Protein AF-A0A973KNT6-F1 (afdb_monomer)

Solvent-accessible surface area (backbone atoms only — not comparable to full-atom values): 3482 Å² total; per-residue (Å²): 134,86,55,69,69,58,51,58,50,50,54,50,35,53,71,70,68,44,56,68,81,55,40,52,56,53,52,50,50,54,50,49,52,51,53,50,49,31,66,73,67,74,44,79,92,62,93,62,74,77,80,80,74,81,128

Sequence (55 aa):
RCDPNSRKFYDRKRAEGKKHVQAVPALARRRVNVLWALIRDRRCYQVTPPVTTPA

Foldseek 3Di:
DDQVVLVVQLVVCVVVVPDNVVSVVVSVVVVVVLVVVCVVVVHDDDSPPPPPPPD

Radius of gyration: 13.17 Å; Cα contacts (8 Å, |Δi|>4): 15; chains: 1; bounding box: 28×20×30 Å

Secondary structure (DSSP, 8-state):
---HHHHHHHHHHHHTT--HHHHHHHHHHHHHHHHHHHHHTT----SSPP-----

Mean predicted aligned error: 10.34 Å

pLDDT: mean 70.01, std 10.86, ra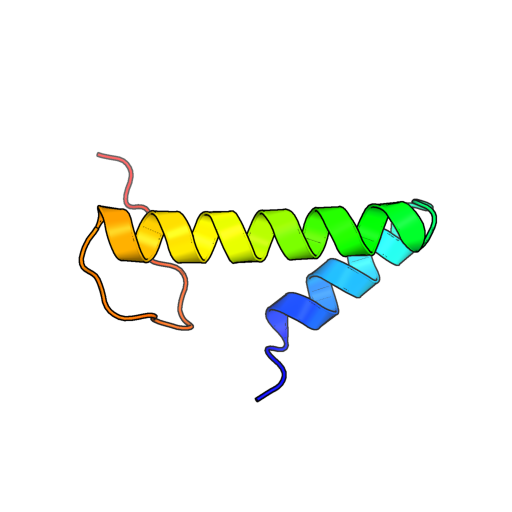nge [45.91, 87.19]

Structure (mmCIF, N/CA/C/O backbone):
data_AF-A0A973KNT6-F1
#
_entry.id   AF-A0A973KNT6-F1
#
loop_
_atom_site.group_PDB
_atom_site.id
_atom_site.type_symbol
_atom_site.label_atom_id
_atom_site.label_alt_id
_atom_site.label_comp_id
_atom_site.label_asym_id
_atom_site.label_entity_id
_atom_site.label_seq_id
_atom_site.pdbx_PDB_ins_code
_atom_site.Cartn_x
_atom_site.Cartn_y
_atom_site.Cartn_z
_atom_site.occupancy
_atom_site.B_iso_or_equiv
_atom_site.auth_seq_id
_atom_site.auth_comp_id
_atom_site.auth_asym_id
_atom_site.auth_atom_id
_atom_site.pdbx_PDB_model_num
ATOM 1 N N . ARG A 1 1 ? -11.803 -6.709 -8.059 1.00 50.81 1 ARG A N 1
ATOM 2 C CA . ARG A 1 1 ? -12.019 -5.254 -8.275 1.00 50.81 1 ARG A CA 1
ATOM 3 C C . ARG A 1 1 ? -10.688 -4.539 -8.051 1.00 50.81 1 ARG A C 1
ATOM 5 O O . ARG A 1 1 ? -10.029 -4.839 -7.068 1.00 50.81 1 ARG A O 1
ATOM 12 N N . CYS A 1 2 ? -10.237 -3.703 -8.987 1.00 50.47 2 CYS A N 1
ATOM 13 C CA . CYS A 1 2 ? -8.945 -3.020 -8.890 1.00 50.47 2 CYS A CA 1
ATOM 14 C C . CYS A 1 2 ? -9.140 -1.687 -8.154 1.00 50.47 2 CYS A C 1
ATOM 16 O O . CYS A 1 2 ? -9.689 -0.749 -8.726 1.00 50.47 2 CYS A O 1
ATOM 18 N N . ASP A 1 3 ? -8.762 -1.622 -6.876 1.00 63.75 3 ASP A N 1
ATOM 19 C CA . ASP A 1 3 ? -8.917 -0.413 -6.068 1.00 63.75 3 ASP A CA 1
ATOM 20 C C . ASP A 1 3 ? -8.106 0.764 -6.644 1.00 63.75 3 ASP A C 1
ATOM 22 O O . ASP A 1 3 ? -6.872 0.675 -6.726 1.00 63.75 3 ASP A O 1
ATOM 26 N N . PRO A 1 4 ? -8.743 1.905 -6.972 1.00 66.75 4 PRO A N 1
ATOM 27 C CA . PRO A 1 4 ? -8.049 3.077 -7.513 1.00 66.75 4 PRO A CA 1
ATOM 28 C C . PRO A 1 4 ? -6.992 3.636 -6.540 1.00 66.75 4 PRO A C 1
ATOM 30 O O . PRO A 1 4 ? -5.994 4.220 -6.965 1.00 66.75 4 PRO A O 1
ATOM 33 N N . ASN A 1 5 ? -7.142 3.372 -5.236 1.00 66.00 5 ASN A N 1
ATOM 34 C CA . ASN A 1 5 ? -6.161 3.710 -4.201 1.00 66.00 5 ASN A CA 1
ATOM 35 C C . ASN A 1 5 ? -4.875 2.871 -4.261 1.00 66.00 5 ASN A C 1
ATOM 37 O O . ASN A 1 5 ? -3.803 3.371 -3.909 1.00 66.00 5 ASN A O 1
ATOM 41 N N . SER A 1 6 ? -4.954 1.614 -4.711 1.00 65.12 6 SER A N 1
ATOM 42 C CA . SER A 1 6 ? -3.762 0.783 -4.930 1.00 65.12 6 SER A CA 1
ATOM 43 C C . SER A 1 6 ? -2.972 1.291 -6.137 1.00 65.12 6 SER A C 1
ATOM 45 O O . SER A 1 6 ? -1.747 1.374 -6.068 1.00 65.12 6 SER A O 1
ATOM 47 N N . ARG A 1 7 ? -3.672 1.706 -7.204 1.00 68.00 7 ARG A N 1
ATOM 48 C CA . ARG A 1 7 ? -3.059 2.227 -8.435 1.00 68.00 7 ARG A CA 1
ATOM 49 C C . ARG A 1 7 ? -2.362 3.568 -8.208 1.00 68.00 7 ARG A C 1
ATOM 51 O O . ARG A 1 7 ? -1.171 3.672 -8.465 1.00 68.00 7 ARG A O 1
ATOM 58 N N . LYS A 1 8 ? -3.030 4.531 -7.559 1.00 72.94 8 LYS A N 1
ATOM 59 C CA . LYS A 1 8 ? -2.413 5.818 -7.178 1.00 72.94 8 LYS A CA 1
ATOM 60 C C . LYS A 1 8 ? -1.191 5.662 -6.270 1.00 72.94 8 LYS A C 1
ATOM 62 O O . LYS A 1 8 ? -0.294 6.495 -6.312 1.00 72.94 8 LYS A O 1
ATOM 67 N N . PHE A 1 9 ? -1.152 4.643 -5.409 1.00 68.25 9 PHE A N 1
ATOM 68 C CA . PHE A 1 9 ? 0.010 4.393 -4.548 1.00 68.25 9 PHE A CA 1
ATOM 69 C C . PHE A 1 9 ? 1.162 3.736 -5.315 1.00 68.25 9 PHE A C 1
ATOM 71 O O . PHE A 1 9 ? 2.318 4.099 -5.108 1.00 68.25 9 PHE A O 1
ATOM 78 N N . TYR A 1 10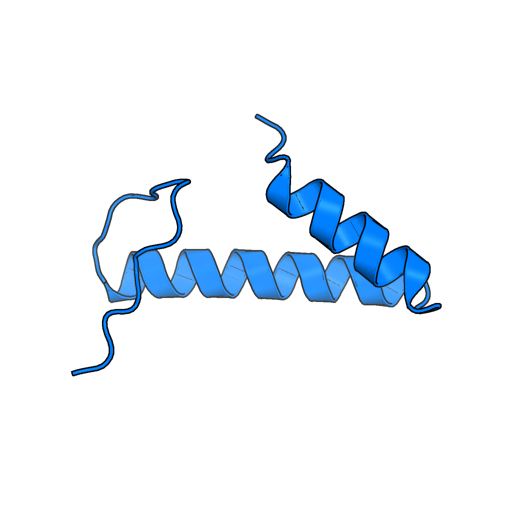 ? 0.844 2.806 -6.218 1.00 68.38 10 TYR A N 1
ATOM 79 C CA . TYR A 1 10 ? 1.812 2.187 -7.119 1.00 68.38 10 TYR A CA 1
ATOM 80 C C . TYR A 1 10 ? 2.461 3.222 -8.049 1.00 68.38 10 TYR A C 1
ATOM 82 O O . TYR A 1 10 ? 3.687 3.283 -8.127 1.00 68.38 10 TYR A O 1
ATOM 90 N N . ASP A 1 11 ? 1.659 4.099 -8.656 1.00 72.50 11 ASP A N 1
ATOM 91 C CA . ASP A 1 11 ? 2.141 5.155 -9.552 1.00 72.50 11 ASP A CA 1
ATOM 92 C C . ASP A 1 11 ? 2.991 6.192 -8.803 1.00 72.50 11 ASP A C 1
ATOM 94 O O . ASP A 1 11 ? 4.036 6.614 -9.291 1.00 72.50 11 ASP A O 1
ATOM 98 N N . ARG A 1 12 ? 2.630 6.530 -7.558 1.00 73.38 12 ARG A N 1
ATOM 99 C CA . ARG A 1 12 ? 3.429 7.426 -6.703 1.00 73.38 12 ARG A CA 1
ATOM 100 C C . ARG A 1 12 ? 4.768 6.807 -6.300 1.00 73.38 12 ARG A C 1
ATOM 102 O O . ARG A 1 12 ? 5.781 7.495 -6.282 1.00 73.38 12 ARG A O 1
ATOM 109 N N . LYS A 1 13 ? 4.799 5.497 -6.021 1.00 66.81 13 LYS A N 1
ATOM 110 C CA . LYS A 1 13 ? 6.049 4.770 -5.732 1.00 66.81 13 LYS A CA 1
ATOM 111 C C . LYS A 1 13 ? 6.937 4.608 -6.966 1.00 66.81 13 LYS A C 1
ATOM 113 O O . LYS A 1 13 ? 8.153 4.602 -6.816 1.00 66.81 13 LYS A O 1
ATOM 118 N N . ARG A 1 14 ? 6.343 4.530 -8.159 1.00 68.56 14 ARG A N 1
ATOM 119 C CA . ARG A 1 14 ? 7.029 4.624 -9.458 1.00 68.56 14 ARG A CA 1
ATOM 120 C C . ARG A 1 14 ? 7.622 6.019 -9.688 1.00 68.56 14 ARG A C 1
ATOM 122 O O . ARG A 1 14 ? 8.767 6.111 -10.114 1.00 68.56 14 ARG A O 1
ATOM 129 N N . ALA A 1 15 ? 6.866 7.074 -9.383 1.00 66.62 15 ALA A N 1
ATOM 130 C CA . ALA A 1 15 ? 7.299 8.465 -9.534 1.00 66.62 15 ALA A CA 1
ATOM 131 C C . ALA A 1 15 ? 8.414 8.867 -8.547 1.00 66.62 15 ALA A C 1
ATOM 133 O O . ALA A 1 15 ? 9.260 9.680 -8.889 1.00 66.62 15 ALA A O 1
ATOM 134 N N . GLU A 1 16 ? 8.478 8.247 -7.361 1.00 66.25 16 GLU A N 1
ATOM 135 C CA . GLU A 1 16 ? 9.575 8.416 -6.384 1.00 66.25 16 GLU A CA 1
ATOM 136 C C . GLU A 1 16 ? 10.938 7.855 -6.861 1.00 66.25 16 GLU A C 1
ATOM 138 O O . GLU A 1 16 ? 11.908 7.895 -6.108 1.00 66.25 16 GLU A O 1
ATOM 143 N N . GLY A 1 17 ? 11.041 7.273 -8.063 1.00 62.59 17 GLY A N 1
ATOM 144 C CA . GLY A 1 17 ? 12.297 6.708 -8.580 1.00 62.59 17 GLY A CA 1
ATOM 145 C C . GLY A 1 17 ? 12.713 5.380 -7.931 1.00 62.59 17 GLY A C 1
ATOM 146 O O . GLY A 1 17 ? 13.774 4.835 -8.238 1.00 62.59 17 GLY A O 1
ATOM 147 N N . LYS A 1 18 ? 11.874 4.806 -7.058 1.00 62.31 18 LYS A N 1
ATOM 148 C CA . LYS A 1 18 ? 12.104 3.475 -6.482 1.00 62.31 18 LYS A CA 1
ATOM 149 C C . LYS A 1 18 ? 11.914 2.416 -7.561 1.00 62.31 18 LYS A C 1
ATOM 151 O O . LYS A 1 18 ? 10.873 2.368 -8.221 1.00 62.31 18 LYS A O 1
ATOM 156 N N . LYS A 1 19 ? 12.914 1.537 -7.723 1.00 63.31 19 LYS A N 1
ATOM 157 C CA . LYS A 1 19 ? 12.843 0.401 -8.658 1.00 63.31 19 LYS A CA 1
ATOM 158 C C . LYS A 1 19 ? 11.529 -0.349 -8.426 1.00 63.31 19 LYS A C 1
ATOM 160 O O . LYS A 1 19 ? 11.134 -0.553 -7.279 1.00 63.31 19 LYS A O 1
ATOM 165 N N . HIS A 1 20 ? 10.870 -0.791 -9.499 1.00 68.31 20 HIS A N 1
ATOM 166 C CA . HIS A 1 20 ? 9.612 -1.557 -9.452 1.00 68.31 20 HIS A CA 1
ATOM 167 C C . HIS A 1 20 ? 9.627 -2.669 -8.381 1.00 68.31 20 HIS A C 1
ATOM 169 O O . HIS A 1 20 ? 8.660 -2.853 -7.640 1.00 68.31 20 HIS A O 1
ATOM 175 N N . VAL A 1 21 ? 10.785 -3.312 -8.225 1.00 72.38 21 VAL A N 1
ATOM 176 C CA . VAL A 1 21 ? 11.084 -4.357 -7.238 1.00 72.38 21 VAL A CA 1
ATOM 177 C C . VAL A 1 21 ? 10.893 -3.911 -5.779 1.00 72.38 21 VAL A C 1
ATOM 179 O O . VAL A 1 21 ? 10.639 -4.745 -4.928 1.00 72.38 21 VAL A O 1
ATOM 182 N N . GLN A 1 22 ? 10.972 -2.617 -5.460 1.00 71.50 22 GLN A N 1
ATOM 183 C CA . GLN A 1 22 ? 10.709 -2.060 -4.124 1.00 71.50 22 GLN A CA 1
ATOM 184 C C . GLN A 1 22 ? 9.255 -1.592 -3.951 1.00 71.50 22 GLN A C 1
ATOM 186 O O . GLN A 1 22 ? 8.713 -1.637 -2.844 1.00 71.50 22 GLN A O 1
ATOM 191 N N . ALA A 1 23 ? 8.599 -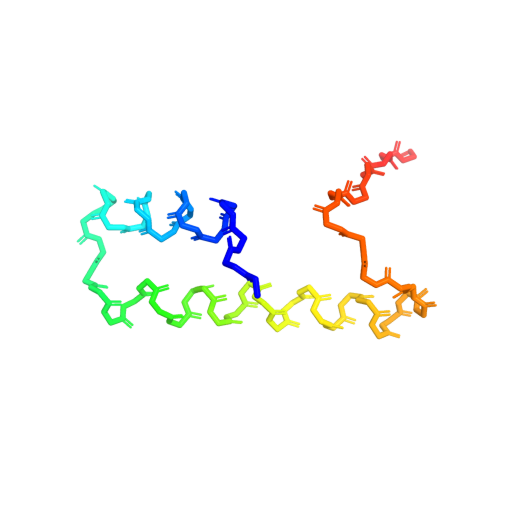1.172 -5.036 1.00 74.56 23 ALA A N 1
ATOM 192 C CA . ALA A 1 23 ? 7.203 -0.739 -5.010 1.00 74.56 23 ALA A CA 1
ATOM 193 C C . ALA A 1 23 ? 6.240 -1.909 -4.740 1.00 74.56 23 ALA A C 1
ATOM 195 O O . ALA A 1 23 ? 5.275 -1.750 -3.991 1.00 74.56 23 ALA A O 1
ATOM 196 N N . VAL A 1 24 ? 6.522 -3.094 -5.294 1.00 77.75 24 VAL A N 1
ATOM 197 C CA . VAL A 1 24 ? 5.685 -4.294 -5.114 1.00 77.75 24 VAL A CA 1
ATOM 198 C C . VAL A 1 24 ? 5.691 -4.799 -3.658 1.00 77.75 24 VAL A C 1
ATOM 200 O O . VAL A 1 24 ? 4.606 -4.924 -3.087 1.00 77.75 24 VAL A O 1
ATOM 203 N N . PRO A 1 25 ? 6.846 -4.995 -2.984 1.00 80.25 25 PRO A N 1
ATOM 204 C CA . PRO A 1 25 ? 6.890 -5.343 -1.563 1.00 80.25 25 PRO A CA 1
ATOM 205 C C . PRO A 1 25 ? 6.266 -4.278 -0.663 1.00 80.25 25 PRO A C 1
ATOM 207 O O . PRO A 1 25 ? 5.649 -4.614 0.344 1.00 80.25 25 PRO A O 1
ATOM 210 N N . ALA A 1 26 ? 6.398 -2.992 -1.004 1.00 78.75 26 ALA A N 1
ATOM 211 C CA . ALA A 1 26 ? 5.751 -1.917 -0.256 1.00 78.75 26 ALA A CA 1
ATOM 212 C C . ALA A 1 26 ? 4.218 -1.990 -0.364 1.00 78.75 26 ALA A C 1
ATOM 214 O O . ALA A 1 26 ? 3.517 -1.816 0.634 1.00 78.75 26 ALA A O 1
ATOM 215 N N . LEU A 1 27 ? 3.690 -2.296 -1.555 1.00 77.56 27 LEU A N 1
ATOM 216 C CA . LEU A 1 27 ? 2.259 -2.516 -1.761 1.00 77.56 27 LEU A CA 1
ATOM 217 C C . LEU A 1 27 ? 1.772 -3.772 -1.025 1.00 77.56 27 LEU A C 1
ATOM 219 O O . LEU A 1 27 ? 0.725 -3.727 -0.378 1.00 77.56 27 LEU A O 1
ATOM 223 N N . ALA A 1 28 ? 2.540 -4.863 -1.079 1.00 84.06 28 ALA A N 1
ATOM 224 C CA . ALA A 1 28 ? 2.241 -6.097 -0.358 1.00 84.06 28 ALA A CA 1
ATOM 225 C C . ALA A 1 28 ? 2.187 -5.855 1.158 1.00 84.06 28 ALA A C 1
ATOM 227 O O . ALA A 1 28 ? 1.182 -6.173 1.786 1.00 84.06 28 ALA A O 1
ATOM 228 N N . ARG A 1 29 ? 3.197 -5.185 1.730 1.00 84.81 29 ARG A N 1
ATOM 229 C CA . ARG A 1 29 ? 3.223 -4.806 3.154 1.00 84.81 29 ARG A CA 1
ATOM 230 C C . ARG A 1 29 ? 2.026 -3.947 3.548 1.00 84.81 29 ARG A C 1
ATOM 232 O O . ARG A 1 29 ? 1.414 -4.197 4.579 1.00 84.81 29 ARG A O 1
ATOM 239 N N . ARG A 1 30 ? 1.635 -2.979 2.713 1.00 81.94 30 ARG A N 1
ATOM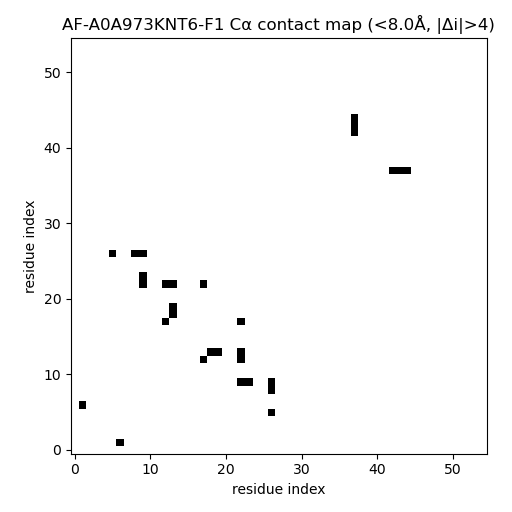 240 C CA . ARG A 1 30 ? 0.446 -2.152 2.968 1.00 81.94 30 ARG A CA 1
ATOM 241 C C . ARG A 1 30 ? -0.839 -2.986 2.989 1.00 81.94 30 ARG A C 1
ATOM 243 O O . ARG A 1 30 ? -1.679 -2.757 3.850 1.00 81.94 30 ARG A O 1
ATOM 250 N N . ARG A 1 31 ? -0.988 -3.958 2.082 1.00 80.56 31 ARG A N 1
ATOM 251 C CA . ARG A 1 31 ? -2.145 -4.871 2.059 1.00 80.56 31 ARG A CA 1
ATOM 252 C C . ARG A 1 31 ? -2.170 -5.808 3.263 1.00 80.56 31 ARG A C 1
ATOM 254 O O . ARG A 1 31 ? -3.225 -5.973 3.863 1.00 80.56 31 ARG A O 1
ATOM 261 N N . VAL A 1 32 ? -1.020 -6.365 3.635 1.00 87.19 32 VAL A N 1
ATOM 262 C CA . VAL A 1 32 ? -0.886 -7.234 4.811 1.00 87.19 32 VAL A CA 1
ATOM 263 C C . VAL A 1 32 ? -1.185 -6.463 6.096 1.00 87.19 32 VAL A C 1
ATOM 265 O O . VAL A 1 32 ? -1.926 -6.968 6.926 1.00 87.19 32 VAL A O 1
ATOM 268 N N . ASN A 1 33 ? -0.711 -5.220 6.234 1.00 85.25 33 ASN A N 1
ATOM 269 C CA . ASN A 1 33 ? -1.033 -4.381 7.393 1.00 85.25 33 ASN A CA 1
ATOM 270 C C . ASN A 1 33 ? -2.530 -4.079 7.501 1.00 85.25 33 ASN A C 1
ATOM 272 O O . ASN A 1 33 ? -3.076 -4.120 8.597 1.00 85.25 33 ASN A O 1
ATOM 276 N N . VAL A 1 34 ? -3.205 -3.802 6.378 1.00 81.31 34 VAL A N 1
ATOM 277 C CA . VAL A 1 34 ? -4.665 -3.622 6.372 1.00 81.31 34 VAL A CA 1
ATOM 278 C C . VAL A 1 34 ? -5.360 -4.917 6.781 1.00 81.31 34 VAL A C 1
ATOM 280 O O . VAL A 1 34 ? -6.218 -4.885 7.652 1.00 81.31 34 VAL A O 1
ATOM 283 N N . LEU A 1 35 ? -4.963 -6.059 6.216 1.00 83.56 35 LEU A N 1
ATOM 284 C CA . LEU A 1 35 ? -5.539 -7.354 6.579 1.00 83.56 35 LEU A CA 1
ATOM 285 C C . LEU A 1 35 ? -5.338 -7.670 8.068 1.00 83.56 35 LEU A C 1
ATOM 287 O O . LEU A 1 35 ? -6.270 -8.103 8.739 1.00 83.56 35 LEU A O 1
ATOM 291 N N . TRP A 1 36 ? -4.145 -7.401 8.594 1.00 84.75 36 TRP A N 1
ATOM 292 C CA . TRP A 1 36 ? -3.829 -7.585 10.005 1.00 84.75 36 TRP A CA 1
ATOM 293 C C . TRP A 1 36 ? -4.664 -6.670 10.907 1.00 84.75 36 TRP A C 1
ATOM 295 O O . TRP A 1 36 ? -5.195 -7.142 11.909 1.00 84.75 36 TRP A O 1
ATOM 305 N N . ALA A 1 37 ? -4.850 -5.400 10.532 1.00 83.38 37 ALA A N 1
ATOM 306 C CA . ALA A 1 37 ? -5.724 -4.479 11.257 1.00 83.38 37 ALA A CA 1
ATOM 307 C C . ALA A 1 37 ? -7.179 -4.976 11.281 1.00 83.38 37 ALA A C 1
ATOM 309 O O . ALA A 1 37 ? -7.796 -5.004 12.337 1.00 83.38 37 ALA A O 1
ATOM 310 N N . LEU A 1 38 ? -7.705 -5.476 10.158 1.00 82.44 38 LEU A N 1
ATOM 311 C CA . LEU A 1 38 ? -9.071 -6.017 10.097 1.00 82.44 38 LEU A CA 1
ATOM 312 C C . LEU A 1 38 ? -9.263 -7.237 11.002 1.00 82.44 38 LEU A C 1
ATOM 314 O O . LEU A 1 38 ? -10.279 -7.340 11.688 1.00 82.44 38 LEU A O 1
ATOM 318 N N . ILE A 1 39 ? -8.286 -8.150 11.011 1.00 85.62 39 ILE A N 1
ATOM 319 C CA . ILE A 1 39 ? -8.302 -9.336 11.877 1.00 85.62 39 ILE A CA 1
ATOM 320 C C . ILE A 1 39 ? -8.230 -8.913 13.348 1.00 85.62 39 ILE A C 1
ATOM 322 O O . ILE A 1 39 ? -8.990 -9.426 14.169 1.00 85.62 39 ILE A O 1
ATOM 326 N N . ARG A 1 40 ? -7.353 -7.956 13.676 1.00 82.25 40 ARG A N 1
ATOM 327 C CA . ARG A 1 40 ? -7.196 -7.415 15.032 1.00 82.25 40 ARG A CA 1
ATOM 328 C C . ARG A 1 40 ? -8.469 -6.734 15.531 1.00 82.25 40 ARG A C 1
ATOM 330 O O . ARG A 1 40 ? -8.891 -6.996 16.652 1.00 82.25 40 ARG A O 1
ATOM 337 N N . ASP A 1 41 ? -9.087 -5.905 14.698 1.00 80.44 41 ASP A N 1
ATOM 338 C CA . ASP A 1 41 ? -10.268 -5.114 15.052 1.00 80.44 41 ASP A CA 1
ATOM 339 C C . ASP A 1 41 ? -11.583 -5.905 14.925 1.00 80.44 41 ASP A C 1
ATOM 341 O O . ASP A 1 41 ? -12.652 -5.360 15.199 1.00 80.44 41 ASP A O 1
ATOM 345 N N . ARG A 1 42 ? -11.531 -7.172 14.474 1.00 80.75 42 ARG A N 1
ATOM 346 C CA . ARG A 1 42 ? -12.700 -7.992 14.090 1.00 80.75 42 ARG A CA 1
ATOM 347 C C . ARG A 1 42 ? -13.707 -7.218 13.227 1.00 80.75 42 ARG A C 1
ATOM 349 O O . ARG A 1 42 ? -14.920 -7.371 13.366 1.00 80.75 42 ARG A O 1
ATOM 356 N N . ARG A 1 43 ? -13.205 -6.357 12.339 1.00 68.31 43 ARG A N 1
ATOM 357 C CA . ARG A 1 43 ? -14.018 -5.476 11.493 1.00 68.31 43 ARG A CA 1
ATOM 358 C C . ARG A 1 43 ? -14.036 -5.972 10.055 1.00 68.31 43 ARG A C 1
ATOM 360 O O . ARG A 1 43 ? -13.024 -6.416 9.517 1.00 68.31 43 ARG A O 1
ATOM 367 N N . CYS A 1 44 ? -15.197 -5.859 9.414 1.00 70.50 44 CYS A N 1
ATOM 368 C CA . CYS A 1 44 ? -15.330 -6.135 7.988 1.00 70.50 44 CYS A CA 1
ATOM 369 C C . CYS A 1 44 ? -14.546 -5.100 7.170 1.00 70.50 44 CYS A C 1
ATOM 371 O O . CYS A 1 44 ? -14.512 -3.919 7.518 1.00 70.50 44 CYS A O 1
ATOM 373 N N . TYR A 1 45 ? -13.938 -5.540 6.064 1.00 65.88 45 TYR A N 1
ATOM 374 C CA . TYR A 1 45 ? -13.214 -4.651 5.158 1.00 65.88 45 TYR A CA 1
ATOM 375 C C . TYR A 1 45 ? -14.141 -3.564 4.606 1.00 65.88 45 TYR A C 1
ATOM 377 O O . TYR A 1 45 ? -15.053 -3.854 3.832 1.00 65.88 45 TYR A O 1
ATOM 385 N N . GLN A 1 46 ? -13.888 -2.309 4.978 1.00 62.34 46 GLN A N 1
ATOM 386 C CA . GLN A 1 46 ? -14.495 -1.143 4.349 1.00 62.34 46 GLN A CA 1
ATOM 387 C C . GLN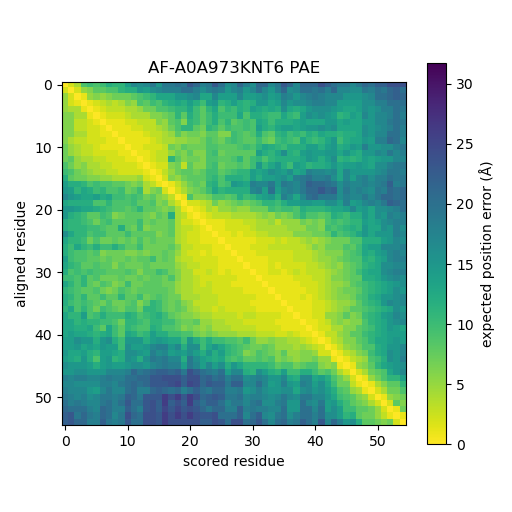 A 1 46 ? -13.460 -0.472 3.440 1.00 62.34 46 GLN A C 1
ATOM 389 O O . GLN A 1 46 ? -12.325 -0.218 3.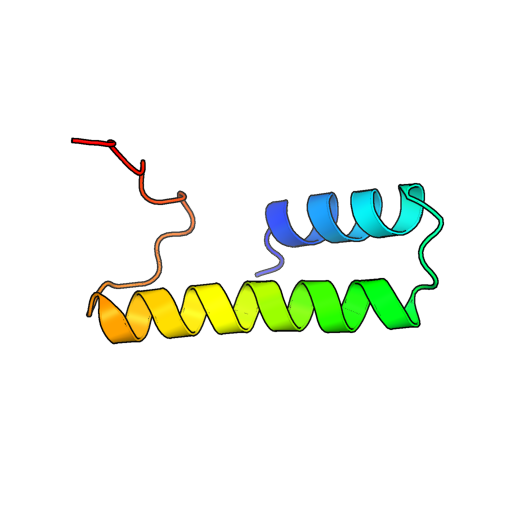838 1.00 62.34 46 GLN A O 1
ATOM 394 N N . VAL A 1 47 ? -13.852 -0.213 2.188 1.00 60.03 47 VAL A N 1
ATOM 395 C CA . VAL A 1 47 ? -13.014 0.477 1.184 1.00 60.03 47 VAL A CA 1
ATOM 396 C C . VAL A 1 47 ? -12.759 1.934 1.590 1.00 60.03 47 VAL A C 1
ATOM 398 O O . VAL A 1 47 ? -11.742 2.527 1.223 1.00 6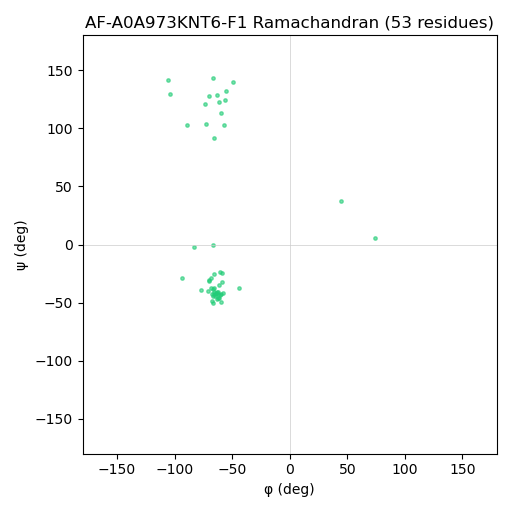0.03 47 VAL A O 1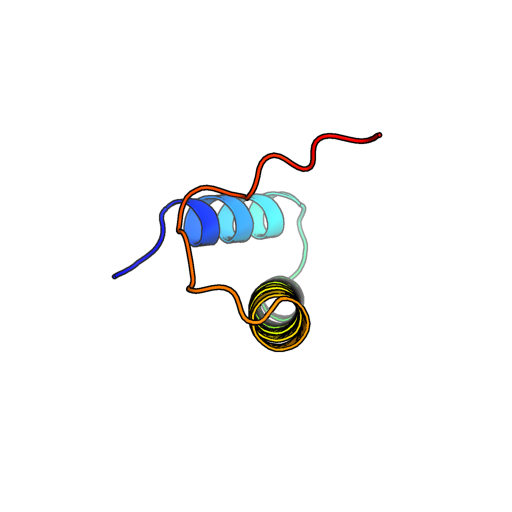
ATOM 401 N N . THR A 1 48 ? -13.663 2.501 2.387 1.00 56.59 48 THR A N 1
ATOM 402 C CA . THR A 1 48 ? -13.488 3.791 3.046 1.00 56.59 48 THR A CA 1
ATOM 403 C C . THR A 1 48 ? -12.490 3.608 4.189 1.00 56.59 48 THR A C 1
ATOM 405 O O . THR A 1 48 ? -12.739 2.770 5.057 1.00 56.59 48 THR A O 1
ATOM 408 N N . PRO A 1 49 ? -11.354 4.332 4.209 1.00 59.59 49 PRO A N 1
ATOM 409 C CA . PRO A 1 49 ? -10.449 4.258 5.347 1.00 59.59 49 PRO A CA 1
ATOM 410 C C . PRO A 1 49 ? -11.252 4.602 6.608 1.00 59.59 49 PRO A C 1
ATOM 412 O O . PRO A 1 49 ? -11.995 5.589 6.574 1.00 59.59 49 PRO A O 1
ATOM 415 N N . PRO A 1 50 ? -11.158 3.807 7.691 1.00 54.59 50 PRO A N 1
ATOM 416 C CA . PRO A 1 50 ? -11.755 4.212 8.947 1.00 54.59 50 PRO A CA 1
ATOM 417 C C . PRO A 1 50 ? -11.154 5.573 9.278 1.00 54.59 50 PRO A C 1
ATOM 419 O O . PRO A 1 50 ? -9.931 5.730 9.266 1.00 54.59 50 PRO A O 1
ATOM 422 N N . VAL A 1 51 ? -12.015 6.569 9.477 1.00 57.38 51 VAL A N 1
ATOM 423 C CA . VAL A 1 51 ? -11.607 7.847 10.046 1.00 57.38 51 VAL A CA 1
ATOM 424 C C . VAL A 1 51 ? -10.976 7.481 11.379 1.00 57.38 51 VAL A C 1
ATOM 426 O O . VAL A 1 51 ? -11.665 7.071 12.311 1.00 57.38 51 VAL A O 1
ATOM 429 N N . THR A 1 52 ? -9.647 7.501 11.431 1.00 57.41 52 THR A N 1
ATOM 430 C CA . THR A 1 52 ? -8.929 7.465 12.692 1.00 57.41 52 THR A CA 1
ATOM 431 C C . THR A 1 52 ? -9.291 8.783 13.347 1.00 57.41 52 THR A C 1
ATOM 433 O O . THR A 1 52 ? -8.695 9.802 13.025 1.00 57.41 52 THR A O 1
ATOM 436 N N . THR A 1 53 ? -10.347 8.793 14.154 1.00 49.62 53 THR A N 1
ATOM 437 C CA . THR A 1 53 ? -10.625 9.886 15.077 1.00 49.62 53 THR A CA 1
ATOM 438 C C . THR A 1 53 ? -9.580 9.735 16.180 1.00 49.62 53 THR A C 1
ATOM 440 O O . THR A 1 53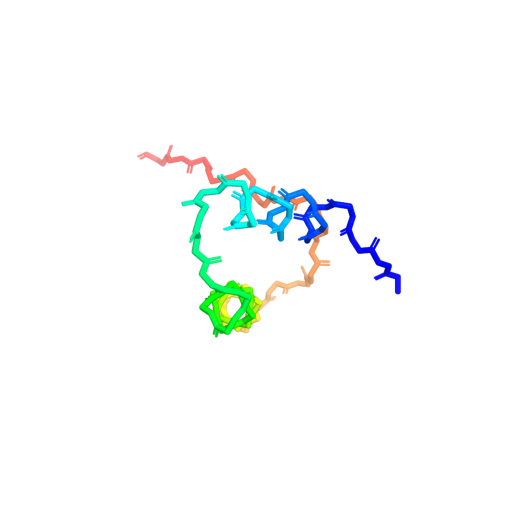 ? -9.682 8.773 16.945 1.00 49.62 53 THR A O 1
ATOM 443 N N . PRO A 1 54 ? -8.513 10.555 16.223 1.00 50.47 54 PRO A N 1
ATOM 444 C CA . PRO A 1 54 ? -7.663 10.576 17.402 1.00 50.47 54 PRO A CA 1
ATOM 445 C C . PRO A 1 54 ? -8.521 11.067 18.575 1.00 50.47 54 PRO A C 1
ATOM 447 O O . PRO A 1 54 ? -9.238 12.059 18.433 1.00 50.47 54 PRO A O 1
ATOM 450 N N . ALA A 1 55 ? -8.502 10.312 19.672 1.00 45.91 55 ALA A N 1
ATOM 451 C CA . ALA A 1 55 ? -9.058 10.729 20.956 1.00 45.91 55 ALA A CA 1
ATOM 452 C C . ALA A 1 55 ? -8.111 11.718 21.642 1.00 45.91 55 ALA A C 1
ATOM 454 O O . ALA A 1 55 ? -6.880 11.560 21.452 1.00 45.91 55 ALA A O 1
#